Protein 4GF3 (pdb70)

Radius of gyration: 14.74 Å; Cα contacts (8 Å, |Δi|>4): 248; chains: 2; bounding box: 40×35×32 Å

Organism: Yersinia pestis (NCBI:txid632)

Solvent-accessible surface area: 8715 Å² total; per-residue (Å²): 98,85,29,72,42,0,9,123,42,1,2,108,34,4,44,16,186,104,8,121,56,75,165,125,10,35,6,8,0,27,0,61,137,101,54,5,0,5,0,0,41,60,74,151,123,46,0,13,2,4,0,79,5,34,105,40,98,23,124,75,15,54,113,71,15,123,181,15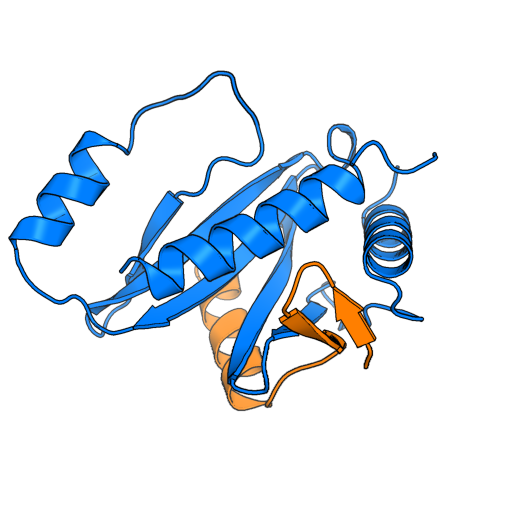9,81,112,177,42,136,132,74,15,42,37,44,24,40,72,32,194,80,68,38,5,18,0,81,0,80,5,48,16,92,117,4,13,2,14,46,1,3,58,3,1,24,47,0,5,88,52,7,104,105,39,149,121,64,75,111,133,52,105,27,121,72,24,41,0,26,43,28,21,126,115,76,16,96,75,36,3,111,66,36,28,80,147,141

Sequence (151 aa):
RTYSSLLEEFATELGLEEIETNELGHGAVTIDKIWVVHLAPINEKELVAFMRAGILTGQSQLYDILRKNLFSPLSGVIRCALDKDDHWLLWSQLNINDTSGTQLASVLTSLVDKAVTLRPSSSETTFQGLTIASGARESEKVFAQTVLSHV

Secondary structure (DSSP, 8-state):
--HHHHHHHHHHHHT-S---B-TT--EEEEETTTEEEEEEE-SSSEEEEEEEEEEP--HHHHHHHHHT----SSSS--EEEE-TTSEEEEEEEEETTT--HHHHHHHHHHHHHHHHH------/-EEETTEEEEE---HHHHHHHHHHHHH-

B-factor: mean 30.86, std 10.22, range [14.74, 72.12]

Structure (mmCIF, N/CA/C/O backbone):
data_4GF3
#
_entry.id   4GF3
#
_cell.length_a   70.525
_cell.length_b   70.525
_cell.length_c   71.517
_cell.angle_alpha   90.00
_cell.angle_beta   90.00
_cell.angle_gamma   90.00
#
_symmetry.space_group_name_H-M   'P 41 21 2'
#
loop_
_entity.id
_entity.type
_entity.pdbx_description
1 polymer 'Putative yopH targeting protein'
2 polymer 'Tyrosine-protein phosphatase yopH'
3 water water
#
loop_
_atom_site.group_PDB
_atom_site.id
_atom_site.type_symbol
_atom_site.label_atom_id
_atom_site.label_alt_id
_atom_site.label_comp_id
_atom_site.label_asym_id
_atom_site.label_entity_id
_atom_site.label_seq_id
_atom_site.pdbx_PDB_ins_code
_atom_site.Cartn_x
_atom_site.Cartn_y
_atom_site.Cartn_z
_atom_site.occupancy
_atom_site.B_iso_or_equiv
_atom_site.auth_seq_id
_atom_site.auth_comp_id
_atom_site.auth_asym_id
_atom_site.auth_atom_id
_atom_site.pdbx_PDB_model_num
ATOM 1 N N . ARG A 1 2 ? 34.448 27.449 9.432 1.00 50.52 2 ARG A N 1
ATOM 2 C CA . ARG A 1 2 ? 34.245 26.266 10.303 1.00 44.89 2 ARG A CA 1
ATOM 3 C C . ARG A 1 2 ? 34.847 25.070 9.594 1.00 42.42 2 ARG A C 1
ATOM 4 O O . ARG A 1 2 ? 34.768 24.999 8.390 1.00 44.91 2 ARG A O 1
ATOM 12 N N . THR A 1 3 ? 35.389 24.104 10.325 1.00 38.30 3 THR A N 1
ATOM 13 C CA . THR A 1 3 ? 35.682 22.795 9.720 1.00 35.35 3 THR A CA 1
ATOM 14 C C . THR A 1 3 ? 34.744 21.713 10.248 1.00 30.08 3 THR A C 1
ATOM 15 O O . THR A 1 3 ? 34.078 21.889 11.258 1.00 28.15 3 THR A O 1
ATOM 19 N N . TYR A 1 4 ? 34.671 20.583 9.552 1.00 27.71 4 TYR A N 1
ATOM 20 C CA . TYR A 1 4 ? 33.925 19.435 10.042 1.00 24.49 4 TYR A CA 1
ATOM 21 C C . TYR A 1 4 ? 34.275 19.096 11.499 1.00 24.43 4 TYR A C 1
ATOM 22 O O . TYR A 1 4 ? 33.372 18.908 12.325 1.00 23.80 4 TYR A O 1
ATOM 31 N N . SER A 1 5 ? 35.561 18.983 11.801 1.00 26.32 5 SER A N 1
ATOM 32 C CA . SER A 1 5 ? 35.992 18.634 13.131 1.00 27.80 5 SER A CA 1
ATOM 33 C C . SER A 1 5 ? 35.654 19.720 14.166 1.00 28.32 5 SER A C 1
ATOM 34 O O . SER A 1 5 ? 35.267 19.395 15.272 1.00 27.93 5 SER A O 1
ATOM 37 N N . SER A 1 6 ? 35.692 21.001 13.789 1.00 28.53 6 SER A N 1
ATOM 38 C CA . SER A 1 6 ? 35.364 22.035 14.762 1.00 28.54 6 SER A CA 1
ATOM 39 C C . SER A 1 6 ? 33.859 22.028 14.971 1.00 26.73 6 SER A C 1
ATOM 40 O O . SER A 1 6 ? 33.395 22.283 16.067 1.00 26.07 6 SER A O 1
ATOM 43 N N . LEU A 1 7 ? 33.109 21.680 13.930 1.00 24.45 7 LEU A N 1
ATOM 44 C CA . LEU A 1 7 ? 31.661 21.589 14.047 1.00 23.97 7 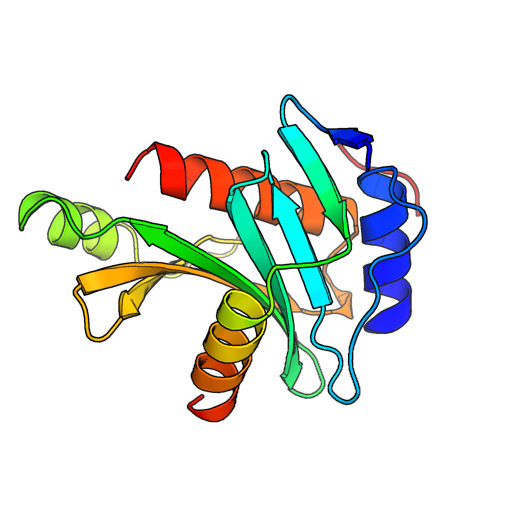LEU A CA 1
ATOM 45 C C . LEU A 1 7 ? 31.315 20.471 15.033 1.00 22.75 7 LEU A C 1
ATOM 46 O O . LEU A 1 7 ? 30.449 20.646 15.884 1.00 23.18 7 LEU A O 1
ATOM 51 N N . LEU A 1 8 ? 31.952 19.306 14.903 1.00 23.49 8 LEU A N 1
ATOM 52 C CA . LEU A 1 8 ? 31.718 18.273 15.863 1.00 24.02 8 LEU A CA 1
ATOM 53 C C . LEU A 1 8 ? 32.070 18.642 17.271 1.00 26.06 8 LEU A C 1
ATOM 54 O O . LEU A 1 8 ? 31.374 18.177 18.198 1.00 26.50 8 LEU A O 1
ATOM 59 N N . GLU A 1 9 ? 33.169 19.388 17.482 1.00 29.05 9 GLU A N 1
ATOM 60 C CA . GLU A 1 9 ? 33.507 19.902 18.801 1.00 31.51 9 GLU A CA 1
ATOM 61 C C . GLU A 1 9 ? 32.404 20.752 19.371 1.00 30.38 9 GLU A C 1
ATOM 62 O O . GLU A 1 9 ? 32.106 20.671 20.574 1.00 29.20 9 GLU A O 1
ATOM 68 N N . GLU A 1 10 ? 31.892 21.650 18.527 1.00 28.75 10 GLU A N 1
ATOM 69 C CA . GLU A 1 10 ? 30.771 22.529 18.909 1.00 29.33 10 GLU A CA 1
ATOM 70 C C . GLU A 1 10 ? 29.566 21.726 19.349 1.00 26.65 10 GLU A C 1
ATOM 71 O O . GLU A 1 10 ? 28.922 22.057 20.324 1.00 27.48 10 GLU A O 1
ATOM 77 N N . PHE A 1 11 ? 29.250 20.691 18.591 1.00 24.31 11 PHE A N 1
ATOM 78 C CA . PHE A 1 11 ? 28.098 19.858 18.805 1.00 23.32 11 PHE A CA 1
ATOM 79 C C . PHE A 1 11 ? 28.233 19.077 20.094 1.00 24.18 11 PHE A C 1
ATOM 80 O O . PHE A 1 11 ? 27.241 18.934 20.808 1.00 25.91 11 PHE A O 1
ATOM 88 N N . ALA A 1 12 ? 29.422 18.543 20.367 1.00 24.92 12 ALA A N 1
ATOM 89 C CA . ALA A 1 12 ? 29.725 17.858 21.630 1.00 25.70 12 ALA A CA 1
ATOM 90 C C . ALA A 1 12 ? 29.498 18.808 22.811 1.00 27.37 12 ALA A C 1
ATOM 91 O O . ALA A 1 12 ? 28.763 18.505 23.767 1.00 28.21 12 ALA A O 1
ATOM 93 N N . THR A 1 13 ? 30.091 19.989 22.746 1.00 27.77 13 THR A N 1
ATOM 94 C CA . THR A 1 13 ? 29.873 20.994 23.758 1.00 30.45 13 THR A CA 1
ATOM 95 C C . THR A 1 13 ? 28.394 21.349 23.973 1.00 29.66 13 THR A C 1
ATOM 96 O O . THR A 1 13 ? 27.970 21.411 25.121 1.00 29.79 13 THR A O 1
ATOM 100 N N . GLU A 1 14 ? 27.655 21.567 22.897 1.00 29.11 14 GLU A N 1
ATOM 101 C CA . GLU A 1 14 ? 26.193 21.794 22.962 1.00 28.72 14 GLU A CA 1
ATOM 102 C C . GLU A 1 14 ? 25.455 20.674 23.702 1.00 27.99 14 GLU A C 1
ATOM 103 O O . GLU A 1 14 ? 24.596 20.932 24.562 1.00 27.82 14 GLU A O 1
ATOM 109 N N . LEU A 1 15 ? 25.803 19.434 23.402 1.00 25.79 15 LEU A N 1
ATOM 110 C CA . LEU A 1 15 ? 25.202 18.292 24.065 1.00 26.17 15 LEU A CA 1
ATOM 111 C C . LEU A 1 15 ? 25.717 18.027 25.464 1.00 28.11 15 LEU A C 1
ATOM 112 O O . LEU A 1 15 ? 25.093 17.279 26.212 1.00 29.44 15 LEU A O 1
ATOM 117 N N . GLY A 1 16 ? 26.856 18.611 25.841 1.00 27.61 16 GLY A N 1
ATOM 118 C CA . GLY A 1 16 ? 27.497 18.292 27.100 1.00 30.09 16 GLY A CA 1
ATOM 119 C C . GLY A 1 16 ? 28.331 17.003 27.105 1.00 30.01 16 GLY A C 1
ATOM 120 O O . GLY A 1 16 ? 28.583 16.446 28.172 1.00 29.99 16 GLY A O 1
ATOM 121 N N . LEU A 1 17 ? 28.794 16.554 25.935 1.00 28.20 17 LEU A N 1
ATOM 122 C CA . LEU A 1 17 ? 29.810 15.480 25.844 1.00 29.33 17 LEU A CA 1
ATOM 123 C C . LEU A 1 17 ? 31.210 16.033 25.710 1.00 31.30 17 LEU A C 1
ATOM 124 O O . LEU A 1 17 ? 31.389 17.123 25.168 1.00 29.40 17 LEU A O 1
ATOM 129 N N . GLU A 1 18 ? 32.206 15.271 26.188 1.00 34.18 18 GLU A N 1
ATOM 130 C CA . GLU A 1 18 ? 33.604 15.687 26.047 1.00 37.94 18 GLU A CA 1
ATOM 131 C C . GLU A 1 18 ? 34.051 15.689 24.598 1.00 36.45 18 GLU A C 1
ATOM 132 O O . GLU A 1 18 ? 34.809 16.533 24.207 1.00 33.21 18 GLU A O 1
ATOM 138 N N . GLU A 1 19 ? 33.577 14.735 23.793 1.00 34.41 19 GLU A N 1
ATOM 139 C CA . GLU A 1 19 ? 34.111 14.604 22.441 1.00 34.64 19 GLU A CA 1
ATOM 140 C C . GLU A 1 19 ? 33.195 13.718 21.634 1.00 31.37 19 GLU A C 1
ATOM 141 O O . GLU A 1 19 ? 32.617 12.810 22.201 1.00 31.26 19 GLU A O 1
ATOM 147 N N . ILE A 1 20 ? 33.032 13.970 20.345 1.00 29.68 20 ILE A N 1
ATOM 148 C CA . ILE A 1 20 ? 32.344 12.970 19.489 1.00 28.35 20 ILE A CA 1
ATOM 149 C C . ILE A 1 20 ? 33.436 12.412 18.647 1.00 28.41 20 ILE A C 1
ATOM 150 O O . ILE A 1 20 ? 33.888 13.061 17.704 1.00 26.13 20 ILE A O 1
ATOM 155 N N . GLU A 1 21 ? 33.935 11.256 19.031 1.00 28.85 21 GLU A N 1
ATOM 156 C CA . GLU A 1 21 ? 35.039 10.665 18.291 1.00 32.27 21 GLU A CA 1
ATOM 157 C C . GLU A 1 21 ? 34.624 10.318 16.87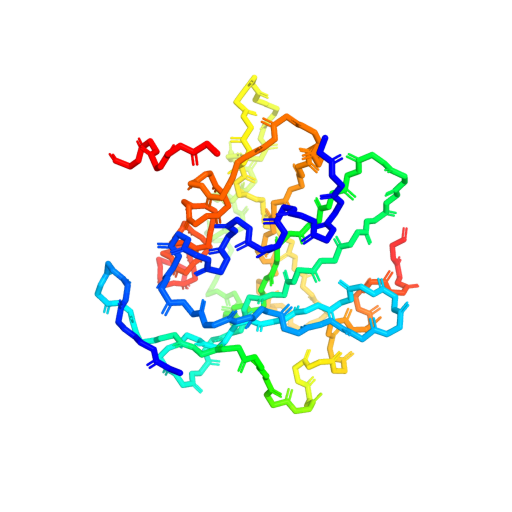1 1.00 28.12 21 GLU A C 1
ATOM 158 O O . GLU A 1 21 ? 33.498 9.914 16.643 1.00 26.68 21 GLU A O 1
ATOM 164 N N . THR A 1 22 ? 35.537 10.440 15.921 1.00 28.04 22 THR A N 1
ATOM 165 C CA . THR A 1 22 ? 35.237 9.980 14.525 1.00 27.44 22 THR A CA 1
ATOM 166 C C . THR A 1 22 ? 36.326 9.015 13.990 1.00 28.10 22 THR A C 1
ATOM 167 O O . THR A 1 22 ? 37.469 9.091 14.394 1.00 29.74 22 THR A O 1
ATOM 171 N N . ASN A 1 23 ? 35.933 8.077 13.139 1.00 26.62 23 ASN A N 1
ATOM 172 C CA . ASN A 1 23 ? 36.901 7.185 12.532 1.00 29.07 23 ASN A CA 1
ATOM 173 C C . ASN A 1 23 ? 37.681 7.925 11.417 1.00 31.80 23 ASN A C 1
ATOM 174 O O . ASN A 1 23 ? 37.616 9.159 11.333 1.00 28.54 23 ASN A O 1
ATOM 179 N N . GLU A 1 24 ? 38.390 7.159 10.583 1.00 33.80 24 GLU A N 1
ATOM 180 C CA . GLU A 1 24 ? 39.257 7.664 9.510 1.00 37.39 24 GLU A CA 1
ATOM 181 C C . GLU A 1 24 ? 38.565 8.582 8.498 1.00 34.09 24 GLU A C 1
ATOM 182 O O . GLU A 1 24 ? 39.206 9.454 7.908 1.00 34.41 24 GLU A O 1
ATOM 188 N N . LEU A 1 25 ? 37.289 8.323 8.248 1.00 29.83 25 LEU A N 1
ATOM 189 C CA . LEU A 1 25 ? 36.551 9.013 7.239 1.00 29.20 25 LEU A CA 1
ATOM 190 C C . LEU A 1 25 ? 35.627 9.996 7.873 1.00 25.32 25 LEU A C 1
ATOM 191 O O . LEU A 1 25 ? 34.724 10.530 7.235 1.00 25.97 25 LEU A O 1
ATOM 196 N N . GLY A 1 26 ? 35.776 10.185 9.160 1.00 24.54 26 GLY A N 1
ATOM 197 C CA . GLY A 1 26 ? 34.997 11.206 9.859 1.00 23.25 26 GLY A CA 1
ATOM 198 C C . GLY A 1 26 ? 33.637 10.760 10.332 1.00 22.19 26 GLY A C 1
ATOM 199 O O . GLY A 1 26 ? 32.832 11.583 10.712 1.00 19.97 26 GLY A O 1
ATOM 200 N N . HIS A 1 27 ? 33.418 9.439 10.334 1.00 22.49 27 HIS A N 1
ATOM 201 C CA . HIS A 1 27 ? 32.154 8.867 10.772 1.00 22.45 27 HIS A CA 1
ATOM 202 C C . HIS A 1 27 ? 32.174 8.833 12.289 1.00 20.80 27 HIS A C 1
ATOM 203 O O . HIS A 1 27 ? 33.120 8.315 12.904 1.00 24.30 27 HIS A O 1
ATOM 210 N N . GLY A 1 28 ? 31.152 9.419 12.851 1.00 19.59 28 GLY A N 1
ATOM 211 C CA . GLY A 1 28 ? 30.978 9.517 14.314 1.00 20.44 28 GLY A CA 1
ATOM 212 C C . GLY A 1 28 ? 29.562 9.071 14.679 1.00 19.45 28 GLY A C 1
ATOM 213 O O . GLY A 1 28 ? 28.695 8.915 13.803 1.00 17.68 28 GLY A O 1
ATOM 214 N N . ALA A 1 29 ? 29.305 8.883 15.989 1.00 19.98 29 ALA A N 1
ATOM 215 C CA . ALA A 1 29 ? 27.984 8.428 16.429 1.00 18.56 29 ALA A CA 1
ATOM 216 C C . ALA A 1 29 ? 27.685 8.840 17.885 1.00 19.36 29 ALA A C 1
ATOM 217 O O . ALA A 1 29 ? 28.584 8.899 18.721 1.00 21.33 29 ALA A O 1
ATOM 219 N N . VAL A 1 30 ? 26.392 9.026 18.148 1.00 18.77 30 VAL A N 1
ATOM 220 C CA . VAL A 1 30 ? 25.887 9.231 19.435 1.00 20.74 30 VAL A CA 1
ATOM 221 C C . VAL A 1 30 ? 24.836 8.138 19.654 1.00 20.34 30 VAL A C 1
ATOM 222 O O . VAL A 1 30 ? 23.933 7.974 18.807 1.00 20.80 30 VAL A O 1
ATOM 226 N N . THR A 1 31 ? 24.897 7.477 20.827 1.00 22.09 31 THR A N 1
ATOM 227 C CA . THR A 1 31 ? 23.893 6.547 21.277 1.00 22.71 31 THR A CA 1
ATOM 228 C C . THR A 1 31 ? 22.904 7.250 22.205 1.00 23.49 31 THR A C 1
ATOM 229 O O . THR A 1 31 ? 23.307 7.928 23.179 1.00 24.44 31 THR A O 1
ATOM 233 N N . ILE A 1 32 ? 21.629 7.047 21.893 1.00 24.15 32 ILE A N 1
ATOM 234 C CA . ILE A 1 32 ? 20.528 7.698 22.554 1.00 25.99 32 ILE A CA 1
ATOM 235 C C . ILE A 1 32 ? 19.619 6.695 23.273 1.00 26.66 32 ILE A C 1
ATOM 236 O O . ILE A 1 32 ? 19.028 5.792 22.656 1.00 25.28 32 ILE A O 1
ATOM 241 N N . ASP A 1 33 ? 19.496 6.903 24.568 1.00 28.30 33 ASP A N 1
ATOM 242 C CA . ASP A 1 33 ? 18.715 6.035 25.462 1.00 32.14 33 ASP A CA 1
ATOM 243 C C . ASP A 1 33 ? 19.119 4.552 25.283 1.00 33.45 33 ASP A C 1
ATOM 244 O O . ASP A 1 33 ? 18.261 3.618 25.283 1.00 33.61 33 ASP A O 1
ATOM 249 N N . LYS A 1 34 ? 20.444 4.378 25.164 1.00 32.70 34 LYS A N 1
ATOM 250 C CA . LYS A 1 34 ? 21.097 3.078 25.030 1.00 33.19 34 LYS A CA 1
ATOM 251 C C . LYS A 1 34 ? 20.775 2.357 23.751 1.00 33.70 34 LYS A C 1
ATOM 252 O O . LYS A 1 34 ? 21.476 1.400 23.455 1.00 34.13 34 LYS A O 1
ATOM 258 N N . ILE A 1 35 ? 19.746 2.747 23.001 1.00 34.21 35 ILE A N 1
ATOM 259 C CA . ILE A 1 35 ? 19.324 1.929 21.856 1.00 35.72 35 ILE A CA 1
ATOM 260 C C . ILE A 1 35 ? 19.374 2.603 20.487 1.00 34.16 35 ILE A C 1
ATOM 261 O O . ILE A 1 35 ? 19.637 1.944 19.491 1.00 33.99 35 ILE A O 1
ATOM 266 N N . TRP A 1 36 ? 19.054 3.890 20.384 1.00 30.92 36 TRP A N 1
ATOM 267 C CA . TRP A 1 36 ? 19.090 4.534 19.124 1.00 29.57 36 TRP A CA 1
ATOM 268 C C . TRP A 1 36 ? 20.496 5.091 18.860 1.00 24.48 36 TRP A C 1
ATOM 269 O O . TRP A 1 36 ? 21.179 5.588 19.754 1.00 24.43 36 TRP A O 1
ATOM 280 N N . VAL A 1 37 ? 20.846 5.152 17.593 1.00 22.87 37 VAL A N 1
ATOM 281 C CA . VAL A 1 37 ? 22.148 5.692 17.205 1.00 20.65 37 VAL A CA 1
ATOM 282 C C . VAL A 1 37 ? 21.989 6.675 16.070 1.00 19.03 37 VAL A C 1
ATOM 283 O O . VAL A 1 37 ? 21.464 6.349 15.005 1.00 18.10 37 VAL A O 1
ATOM 287 N N . VAL A 1 38 ? 22.461 7.912 16.286 1.00 18.48 38 VAL A N 1
ATOM 288 C CA . VAL A 1 38 ? 22.497 8.893 15.280 1.00 17.69 38 VAL A CA 1
ATOM 289 C C . VAL A 1 38 ? 23.936 8.934 14.823 1.00 17.95 38 VAL A C 1
ATOM 290 O O . VAL A 1 38 ? 24.865 9.155 15.583 1.00 19.34 38 VAL A O 1
ATOM 294 N N . HIS A 1 39 ? 24.094 8.745 13.533 1.00 18.33 39 HIS A N 1
ATOM 295 C CA . HIS A 1 39 ? 25.402 8.754 12.860 1.00 17.48 39 HIS A CA 1
ATOM 296 C C . HIS A 1 39 ? 25.651 10.089 12.190 1.00 16.57 39 HIS A C 1
ATOM 297 O O . HIS A 1 39 ? 24.737 10.739 11.653 1.00 16.94 39 HIS A O 1
ATOM 304 N N . LEU A 1 40 ? 26.902 10.513 12.235 1.00 17.71 40 LEU A N 1
ATOM 305 C CA . LEU A 1 40 ? 27.377 11.758 11.634 1.00 18.32 40 LEU A CA 1
ATOM 306 C C . LEU A 1 40 ? 28.534 11.455 10.677 1.00 16.90 40 LEU A C 1
ATOM 307 O O . LEU A 1 40 ? 29.425 10.757 11.034 1.00 18.52 40 LEU A O 1
ATOM 312 N N . ALA A 1 41 ? 28.517 12.031 9.484 1.00 16.92 41 ALA A N 1
ATOM 313 C CA . ALA A 1 41 ? 29.615 11.865 8.532 1.00 16.87 41 ALA A CA 1
ATOM 314 C C . ALA A 1 41 ? 29.675 13.003 7.516 1.00 17.35 41 ALA A C 1
ATOM 315 O O . ALA A 1 41 ? 28.641 13.512 7.118 1.00 17.27 41 ALA A O 1
ATOM 317 N N . PRO A 1 42 ? 30.873 13.352 7.075 1.00 19.61 42 PRO A N 1
ATOM 318 C CA . PRO A 1 42 ? 31.003 14.235 5.904 1.00 20.76 42 PRO A CA 1
ATOM 319 C C . PRO A 1 42 ? 30.583 13.414 4.650 1.00 22.34 42 PRO A C 1
ATOM 320 O O . PRO A 1 42 ? 30.796 12.187 4.602 1.00 21.87 42 PRO A O 1
ATOM 324 N N . ILE A 1 43 ? 29.893 14.043 3.720 1.00 20.60 43 ILE A N 1
ATOM 325 C CA . ILE A 1 43 ? 29.498 13.349 2.506 1.00 22.43 43 ILE A CA 1
ATOM 326 C C . ILE A 1 43 ? 30.098 13.861 1.234 1.00 23.16 43 ILE A C 1
ATOM 327 O O . ILE A 1 43 ? 30.147 13.128 0.236 1.00 21.54 43 ILE A O 1
ATOM 332 N N . ASN A 1 44 ? 30.561 15.108 1.281 1.00 22.69 44 ASN A N 1
ATOM 333 C CA . ASN A 1 44 ? 31.285 15.738 0.236 1.00 24.41 44 ASN A CA 1
ATOM 334 C C . ASN A 1 44 ? 32.067 16.842 0.909 1.00 25.73 44 ASN A C 1
ATOM 335 O O . ASN A 1 44 ? 32.055 16.970 2.151 1.00 25.37 44 ASN A O 1
ATOM 340 N N . GLU A 1 45 ? 32.809 17.594 0.125 1.00 26.89 45 GLU A N 1
ATOM 341 C CA . GLU A 1 45 ? 33.630 18.675 0.632 1.00 29.91 45 GLU A CA 1
ATOM 342 C C . GLU A 1 45 ? 32.861 19.676 1.551 1.00 27.74 45 GLU A C 1
ATOM 343 O O . GLU A 1 45 ? 33.460 20.187 2.491 1.00 27.31 45 GLU A O 1
ATOM 349 N N . LYS A 1 46 ? 31.609 19.986 1.229 1.00 24.64 46 LYS A N 1
ATOM 350 C CA . LYS A 1 46 ? 30.841 21.083 1.872 1.00 26.01 46 LYS A CA 1
ATOM 351 C C . LYS A 1 46 ? 29.726 20.663 2.848 1.00 24.06 46 LYS A C 1
ATOM 352 O O . LYS A 1 46 ? 29.194 21.499 3.598 1.00 22.74 46 LYS A O 1
ATOM 358 N N . GLU A 1 47 ? 29.401 19.369 2.879 1.00 20.30 47 GLU A N 1
ATOM 359 C CA . GLU A 1 47 ? 28.169 18.905 3.508 1.00 19.09 47 GLU A CA 1
ATOM 360 C C . GLU A 1 47 ? 28.395 17.726 4.407 1.00 18.40 47 GLU A C 1
ATOM 361 O O . GLU A 1 47 ? 29.279 16.879 4.166 1.00 18.31 47 GLU A O 1
ATOM 367 N N . LEU A 1 48 ? 27.585 17.643 5.438 1.00 17.65 48 LEU A N 1
ATOM 368 C CA . LEU A 1 48 ? 27.540 16.449 6.245 1.00 17.57 48 LEU A CA 1
ATOM 369 C C . LEU A 1 48 ? 26.138 15.910 6.333 1.00 16.46 48 LEU A C 1
ATOM 370 O O . LEU A 1 48 ? 25.160 16.561 5.961 1.00 16.45 48 LEU A O 1
ATOM 375 N N . VAL A 1 49 ? 26.054 14.693 6.827 1.00 16.16 49 VAL A N 1
ATOM 376 C CA . VAL A 1 49 ? 24.753 14.107 7.163 1.00 16.02 49 VAL A CA 1
ATOM 377 C C . VAL A 1 49 ? 24.711 13.618 8.568 1.00 16.72 49 VAL A C 1
ATOM 378 O O . VAL A 1 49 ? 25.739 13.230 9.157 1.00 17.52 49 VAL A O 1
ATOM 382 N N . ALA A 1 50 ? 23.493 13.640 9.108 1.00 16.96 50 ALA A N 1
ATOM 383 C CA . ALA A 1 50 ? 23.144 13.034 10.358 1.00 17.09 50 ALA A CA 1
ATOM 384 C C . ALA A 1 50 ? 21.988 12.094 10.066 1.00 17.20 50 ALA A C 1
ATOM 385 O O . ALA A 1 50 ? 21.030 12.425 9.321 1.00 16.26 50 ALA A O 1
ATOM 387 N N . PHE A 1 51 ? 22.109 10.877 10.532 1.00 17.13 51 PHE A N 1
ATOM 388 C CA . PHE A 1 51 ? 21.107 9.847 10.150 1.00 17.13 51 PHE A CA 1
ATOM 389 C C . PHE A 1 51 ? 20.996 8.723 11.151 1.00 17.11 51 PHE A C 1
ATOM 390 O O . PHE A 1 51 ? 21.956 8.447 11.912 1.00 16.87 51 PHE A O 1
ATOM 398 N N . MET A 1 52 ? 19.842 8.056 11.132 1.00 17.17 52 MET A N 1
ATOM 399 C CA . MET A 1 52 ? 19.565 6.936 12.032 1.00 18.60 52 MET A CA 1
ATOM 400 C C . MET A 1 52 ? 18.640 5.912 11.358 1.00 19.53 52 MET A C 1
ATOM 401 O O . MET A 1 52 ? 17.759 6.266 10.518 1.00 21.02 52 MET A O 1
ATOM 406 N N . ARG A 1 53 ? 18.832 4.654 11.723 1.00 20.77 53 ARG A N 1
ATOM 407 C CA . ARG A 1 53 ? 17.874 3.611 11.387 1.00 22.54 53 ARG A CA 1
ATOM 408 C C . ARG A 1 53 ? 16.825 3.589 12.489 1.00 22.20 53 ARG A C 1
ATOM 409 O O . ARG A 1 53 ? 17.129 3.495 13.690 1.00 22.61 53 ARG A O 1
ATOM 417 N N . ALA A 1 54 ? 15.576 3.669 12.074 1.00 22.36 54 ALA A N 1
ATOM 418 C CA . ALA A 1 54 ? 14.471 3.527 12.980 1.00 23.91 54 ALA A CA 1
ATOM 419 C C . ALA A 1 54 ? 13.749 2.161 12.756 1.00 26.03 54 ALA A C 1
ATOM 420 O O . ALA A 1 54 ? 14.348 1.196 12.199 1.00 27.27 54 ALA A O 1
ATOM 422 N N . GLY A 1 55 ? 12.464 2.092 13.108 1.00 25.55 55 GLY A N 1
ATOM 423 C CA . GLY A 1 55 ? 11.711 0.817 13.103 1.00 27.47 55 GLY A CA 1
ATOM 424 C C . GLY A 1 55 ? 11.140 0.452 11.752 1.00 26.88 55 GLY A C 1
ATOM 425 O O . GLY A 1 55 ? 11.232 1.224 10.774 1.00 26.47 55 GLY A O 1
ATOM 426 N N . ILE A 1 56 ? 10.606 -0.748 11.672 1.00 29.34 56 ILE A N 1
ATOM 427 C CA . ILE A 1 56 ? 9.999 -1.251 10.445 1.00 29.91 56 ILE A CA 1
ATOM 428 C C . ILE A 1 56 ? 8.754 -0.426 10.069 1.00 31.24 56 ILE A C 1
ATOM 429 O O . ILE A 1 56 ? 8.039 0.065 10.944 1.00 31.28 56 ILE A O 1
ATOM 434 N N . LEU A 1 5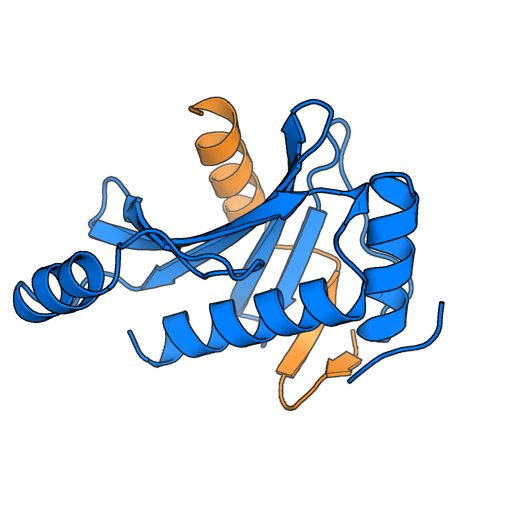7 ? 8.476 -0.263 8.769 1.00 31.40 57 LEU A N 1
ATOM 435 C CA . LEU A 1 57 ? 7.270 0.458 8.406 1.00 34.02 57 LEU A CA 1
ATOM 436 C C . LEU A 1 57 ? 6.033 -0.205 8.933 1.00 36.42 57 LEU A C 1
ATOM 437 O O . LEU A 1 57 ? 5.905 -1.419 8.890 1.00 37.94 57 LEU A O 1
ATOM 442 N N . THR A 1 58 ? 5.081 0.591 9.388 1.00 38.61 58 THR A N 1
ATOM 443 C CA . THR A 1 58 ? 3.862 0.059 10.015 1.00 42.80 58 THR A CA 1
ATOM 444 C C . THR A 1 58 ? 2.787 -0.279 8.981 1.00 44.60 58 THR A C 1
ATOM 445 O O . THR A 1 58 ? 1.994 -1.169 9.183 1.00 47.77 58 THR A O 1
ATOM 449 N N . GLY A 1 59 ? 2.745 0.459 7.874 1.00 44.60 59 GLY A N 1
ATOM 450 C CA . GLY A 1 59 ? 1.715 0.210 6.879 1.00 46.50 59 GLY A CA 1
ATOM 451 C C . GLY A 1 59 ? 1.766 1.201 5.742 1.00 44.36 59 GLY A C 1
ATOM 452 O O . GLY A 1 59 ? 2.534 2.146 5.793 1.00 40.35 59 GLY A O 1
ATOM 453 N N . GLN A 1 60 ? 0.914 0.966 4.735 1.00 45.92 60 GLN A N 1
ATOM 454 C CA . GLN A 1 60 ? 0.831 1.810 3.516 1.00 45.24 60 GLN A CA 1
ATOM 455 C C . GLN A 1 60 ? 0.534 3.288 3.832 1.00 42.84 60 GLN A C 1
ATOM 456 O O . GLN A 1 60 ? 1.069 4.203 3.175 1.00 39.11 60 GLN A O 1
ATOM 462 N N . SER A 1 61 ? -0.327 3.501 4.835 1.00 42.76 61 SER A N 1
ATOM 463 C CA . SER A 1 61 ? -0.606 4.820 5.408 1.00 43.14 61 SER A CA 1
ATOM 464 C C . SER A 1 61 ? 0.661 5.632 5.701 1.00 40.13 61 SER A C 1
ATOM 465 O O . SER A 1 61 ? 0.675 6.843 5.412 1.00 40.02 61 SER A O 1
ATOM 468 N N . GLN A 1 62 ? 1.715 5.025 6.273 1.00 37.55 62 GLN A N 1
ATOM 469 C CA . GLN A 1 62 ? 2.890 5.82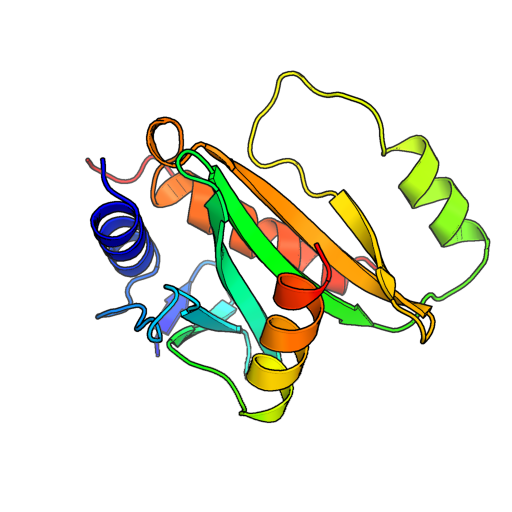8 6.550 1.00 35.05 62 GLN A CA 1
ATOM 470 C C . GLN A 1 62 ? 3.580 6.273 5.280 1.00 31.49 62 GLN A C 1
ATOM 471 O O . GLN A 1 62 ? 4.224 7.312 5.319 1.00 28.43 62 GLN A O 1
ATOM 477 N N . LEU A 1 63 ? 3.557 5.460 4.226 1.00 30.81 63 LEU A N 1
ATOM 478 C CA . LEU A 1 63 ? 4.339 5.782 3.048 1.00 29.97 63 LEU A CA 1
ATOM 479 C C . LEU A 1 63 ? 3.756 7.048 2.429 1.00 28.23 63 LEU A C 1
ATOM 480 O O . LEU A 1 63 ? 4.501 7.897 1.964 1.00 25.75 63 LEU A O 1
ATOM 485 N N . TYR A 1 64 ? 2.426 7.143 2.383 1.00 29.68 64 TYR A N 1
ATOM 486 C CA . TYR A 1 64 ? 1.763 8.370 1.895 1.00 30.26 64 TYR A CA 1
ATOM 487 C C . TYR A 1 64 ? 2.092 9.550 2.784 1.00 30.79 64 TYR A C 1
ATOM 488 O O . TYR A 1 64 ? 2.562 10.586 2.314 1.00 29.76 64 TYR A O 1
ATOM 497 N N . ASP A 1 65 ? 1.914 9.388 4.088 1.00 33.35 65 ASP A N 1
ATOM 498 C CA . ASP A 1 65 ? 2.220 10.466 5.019 1.00 33.77 65 ASP A CA 1
ATOM 499 C C . ASP A 1 65 ? 3.613 10.996 4.768 1.00 30.00 65 ASP A C 1
ATOM 500 O O . ASP A 1 65 ? 3.795 12.176 4.721 1.00 29.69 65 ASP A O 1
ATOM 505 N N . ILE A 1 66 ? 4.611 10.130 4.674 1.00 28.03 66 ILE A N 1
ATOM 506 C CA . ILE A 1 66 ? 5.987 10.578 4.482 1.00 26.21 66 ILE A CA 1
ATOM 507 C C . ILE A 1 66 ? 6.178 11.263 3.099 1.00 24.96 66 ILE A C 1
ATOM 508 O O . ILE A 1 66 ? 6.801 12.326 2.985 1.00 23.10 66 ILE A O 1
ATOM 513 N N . LEU A 1 67 ? 5.633 10.644 2.056 1.00 23.73 67 LEU A N 1
ATOM 514 C CA . LEU A 1 67 ? 5.761 11.217 0.706 1.00 23.24 67 LEU A CA 1
ATOM 515 C C . LEU A 1 67 ? 5.035 12.535 0.557 1.00 23.56 67 LEU A C 1
ATOM 516 O O . LEU A 1 67 ? 5.517 13.363 -0.162 1.00 22.61 67 LEU A O 1
ATOM 521 N N . ARG A 1 68 ? 3.876 12.730 1.191 1.00 25.24 68 ARG A N 1
ATOM 522 C CA . ARG A 1 68 ? 3.175 14.019 1.135 1.00 26.71 68 ARG A CA 1
ATOM 523 C C . ARG A 1 68 ? 4.022 15.177 1.763 1.00 25.67 68 ARG A C 1
ATOM 524 O O . ARG A 1 68 ? 3.857 16.316 1.392 1.00 25.52 68 ARG A O 1
ATOM 532 N N . LYS A 1 69 ? 4.965 14.825 2.605 1.00 24.88 69 LYS A N 1
ATOM 533 C CA . LYS A 1 69 ? 5.809 15.764 3.309 1.00 25.91 69 LYS A CA 1
ATOM 534 C C . LYS A 1 69 ? 7.197 15.881 2.650 1.00 22.57 69 LYS A C 1
ATOM 535 O O . LYS A 1 69 ? 8.048 16.613 3.125 1.00 22.14 69 LYS A O 1
ATOM 541 N N . ASN A 1 70 ? 7.459 15.090 1.627 1.00 20.67 70 ASN A N 1
ATOM 542 C CA . ASN A 1 70 ? 8.822 15.023 1.046 1.00 18.79 70 ASN A CA 1
ATOM 543 C C . ASN A 1 70 ? 9.042 16.079 -0.008 1.00 18.33 70 ASN A C 1
ATOM 544 O O . ASN A 1 70 ? 9.401 15.772 -1.147 1.00 17.66 70 ASN A O 1
ATOM 549 N N . LEU A 1 71 ? 8.799 17.322 0.372 1.00 19.57 71 LEU A N 1
ATOM 550 C CA . LEU A 1 71 ? 8.757 18.419 -0.578 1.00 20.37 71 LEU A CA 1
ATOM 551 C C . LEU A 1 71 ? 9.961 19.296 -0.247 1.00 18.78 71 LEU A C 1
ATOM 552 O O . LEU A 1 71 ? 10.421 19.283 0.866 1.00 18.10 71 LEU A O 1
ATOM 557 N N . PHE A 1 72 ? 10.440 20.014 -1.251 1.00 18.00 72 PHE A N 1
ATOM 558 C CA . PHE A 1 72 ? 11.495 20.996 -1.065 1.00 18.51 72 PHE A CA 1
ATOM 559 C C . PHE A 1 72 ? 11.144 21.995 -0.005 1.00 19.46 72 PHE A C 1
ATOM 560 O O . PHE A 1 72 ? 9.940 22.262 0.236 1.00 19.38 72 PHE A O 1
ATOM 568 N N . SER A 1 73 ? 12.215 22.533 0.635 1.00 18.48 73 SER A N 1
ATOM 569 C CA . SER A 1 73 ? 12.035 23.484 1.725 1.00 19.80 73 SER A CA 1
ATOM 570 C C . SER A 1 73 ? 13.134 24.552 1.713 1.00 20.74 73 SER A C 1
ATOM 571 O O . SER A 1 73 ? 14.256 24.229 1.503 1.00 20.86 73 SER A O 1
ATOM 574 N N . PRO A 1 74 ? 12.813 25.766 2.074 1.00 24.35 74 PRO A N 1
ATOM 575 C CA . PRO A 1 74 ? 13.883 26.755 2.262 1.00 25.83 74 PRO A CA 1
ATOM 576 C C . PRO A 1 74 ? 14.594 26.646 3.578 1.00 26.10 74 PRO A C 1
ATOM 577 O O . PRO A 1 74 ? 15.622 27.300 3.761 1.00 26.84 74 PRO A O 1
ATOM 581 N N . LEU A 1 75 ? 14.081 25.807 4.475 1.00 23.45 75 LEU A N 1
ATOM 582 C CA . LEU A 1 75 ? 14.719 25.633 5.778 1.00 24.29 75 LEU A CA 1
ATOM 583 C C . LEU A 1 75 ? 15.932 24.750 5.638 1.00 21.82 75 LEU A C 1
ATOM 584 O O . LEU A 1 75 ? 16.058 23.988 4.651 1.00 22.80 75 LEU A O 1
ATOM 589 N N . SER A 1 76 ? 16.788 24.763 6.648 1.00 20.57 76 SER A N 1
ATOM 590 C CA . SER A 1 76 ? 17.842 23.742 6.760 1.00 20.45 76 SER A CA 1
ATOM 591 C C . SER A 1 76 ? 17.529 22.767 7.900 1.00 19.95 76 SER A C 1
ATOM 592 O O . SER A 1 76 ? 16.570 22.964 8.701 1.00 19.39 76 SER A O 1
ATOM 595 N N . GLY A 1 77 ? 18.320 21.692 7.946 1.00 19.86 77 GLY A N 1
ATOM 596 C CA . GLY A 1 77 ? 18.090 20.633 8.945 1.00 19.56 77 GLY A CA 1
ATOM 597 C C . GLY A 1 77 ? 16.729 19.898 8.879 1.00 19.50 77 GLY A C 1
ATOM 598 O O . GLY A 1 77 ? 16.194 19.478 9.900 1.00 19.02 77 GLY A O 1
ATOM 599 N N . VAL A 1 78 ? 16.182 19.743 7.680 1.00 17.58 78 VAL A N 1
ATOM 600 C CA . VAL A 1 78 ? 14.896 19.119 7.417 1.00 17.90 78 VAL A CA 1
ATOM 601 C C . VAL A 1 78 ? 15.130 17.602 7.488 1.00 16.86 78 VAL A C 1
ATOM 602 O O . VAL A 1 78 ? 16.159 17.077 7.043 1.00 17.87 78 VAL A O 1
ATOM 606 N N . ILE A 1 79 ? 14.233 16.934 8.180 1.00 16.69 79 ILE A N 1
ATOM 607 C CA . ILE A 1 79 ? 14.370 15.493 8.324 1.00 18.05 79 ILE A CA 1
ATOM 608 C C . ILE A 1 79 ? 13.686 14.792 7.149 1.00 16.51 79 ILE A C 1
ATOM 609 O O . ILE A 1 79 ? 12.478 14.998 6.915 1.00 18.33 79 ILE A O 1
ATOM 614 N N . ARG A 1 80 ? 14.428 13.979 6.422 1.00 17.47 80 ARG A N 1
ATOM 615 C CA . ARG A 1 80 ? 13.909 13.221 5.327 1.00 18.06 80 ARG A CA 1
ATOM 616 C C . ARG A 1 80 ? 13.914 11.738 5.698 1.00 18.24 80 ARG A C 1
ATOM 617 O O . ARG A 1 80 ? 14.701 11.298 6.561 1.00 19.05 80 ARG A O 1
ATOM 625 N N . CYS A 1 81 ? 13.161 10.954 4.926 1.00 18.81 81 CYS A N 1
ATOM 626 C CA . CYS A 1 81 ? 12.932 9.527 5.289 1.00 19.05 81 CYS A CA 1
ATOM 627 C C . CYS A 1 81 ? 13.073 8.676 4.074 1.00 18.91 81 CYS A C 1
ATOM 628 O O . CYS A 1 81 ? 12.436 8.940 3.075 1.00 17.68 81 CYS A O 1
ATOM 631 N N . ALA A 1 82 ? 13.944 7.684 4.157 1.00 18.60 82 ALA A N 1
ATOM 632 C CA . ALA A 1 82 ? 14.116 6.642 3.161 1.00 19.57 82 ALA A CA 1
ATOM 633 C C . ALA A 1 82 ? 13.655 5.303 3.756 1.00 20.63 82 ALA A C 1
ATOM 634 O O . ALA A 1 82 ? 13.515 5.154 4.967 1.00 21.17 82 ALA A O 1
ATOM 636 N N . LEU A 1 83 ? 13.516 4.305 2.907 1.00 21.32 83 LEU A N 1
ATOM 637 C CA . LEU A 1 83 ? 13.396 2.941 3.403 1.00 22.57 83 LEU A CA 1
ATOM 638 C C . LEU A 1 83 ? 14.587 2.135 3.002 1.00 24.10 83 LEU A C 1
ATOM 639 O O . LEU A 1 83 ? 15.027 2.137 1.827 1.00 22.67 83 LEU A O 1
ATOM 644 N N . ASP A 1 84 ? 15.048 1.362 3.948 1.00 24.25 84 ASP A N 1
ATOM 645 C CA . ASP A 1 84 ? 16.031 0.365 3.649 1.00 26.30 84 ASP A CA 1
ATOM 646 C C . ASP A 1 84 ? 15.457 -0.921 3.113 1.00 28.18 84 ASP A C 1
ATOM 647 O O . ASP A 1 84 ? 14.237 -1.087 2.903 1.00 28.77 84 ASP A O 1
ATOM 652 N N . LYS A 1 85 ? 16.337 -1.859 2.808 1.00 30.67 85 LYS A N 1
ATOM 653 C CA . LYS A 1 85 ? 15.921 -3.032 2.035 1.00 34.04 85 LYS A CA 1
ATOM 654 C C . LYS A 1 85 ? 14.987 -3.950 2.816 1.00 36.29 85 LYS A C 1
ATOM 655 O O . LYS A 1 85 ? 14.373 -4.892 2.250 1.00 36.24 85 LYS A O 1
ATOM 661 N N . ASP A 1 86 ? 14.918 -3.681 4.122 1.00 35.30 86 ASP A N 1
ATOM 662 C CA . ASP A 1 86 ? 14.084 -4.442 5.002 1.00 37.19 86 ASP A CA 1
ATOM 663 C C . ASP A 1 86 ? 12.861 -3.674 5.528 1.00 34.84 86 ASP A C 1
ATOM 664 O O . ASP A 1 86 ? 12.212 -4.087 6.471 1.00 34.31 86 ASP A O 1
ATOM 669 N N . ASP A 1 87 ? 12.545 -2.590 4.848 1.00 31.53 87 ASP A N 1
ATOM 670 C CA . ASP A 1 87 ? 11.368 -1.796 5.126 1.00 30.56 87 ASP A CA 1
ATOM 671 C C . ASP A 1 87 ? 11.528 -1.045 6.483 1.00 28.70 87 ASP A C 1
ATOM 672 O O . ASP A 1 87 ? 10.523 -0.606 7.048 1.00 30.03 87 ASP A O 1
ATOM 677 N N . HIS A 1 88 ? 12.756 -0.933 6.983 1.00 26.41 88 HIS A N 1
ATOM 678 C CA . HIS A 1 88 ? 13.024 0.017 8.077 1.00 26.19 88 HIS A CA 1
ATOM 679 C C . HIS A 1 88 ? 13.216 1.401 7.553 1.00 23.36 88 HIS A C 1
ATOM 680 O O . HIS A 1 88 ? 13.892 1.656 6.532 1.00 22.44 88 HIS A O 1
ATOM 687 N N . TRP A 1 89 ? 12.670 2.320 8.321 1.00 22.91 89 TRP A N 1
ATOM 688 C CA . TRP A 1 89 ? 12.864 3.719 8.068 1.00 21.39 89 TRP A CA 1
ATOM 689 C C . TRP A 1 89 ? 14.308 4.107 8.334 1.00 20.76 89 TRP A C 1
ATOM 690 O O . TRP A 1 89 ? 14.912 3.700 9.336 1.00 21.08 89 TRP A O 1
ATOM 701 N N . LEU A 1 90 ? 14.831 4.896 7.421 1.00 20.10 90 LEU A N 1
ATOM 702 C CA . LEU A 1 90 ? 16.143 5.504 7.569 1.00 20.05 90 LEU A CA 1
ATOM 703 C C . LEU A 1 90 ? 15.907 7.013 7.510 1.00 17.95 90 LEU A C 1
ATOM 704 O O . LEU A 1 90 ? 15.548 7.558 6.451 1.00 17.11 90 LEU A O 1
ATOM 709 N N . LEU A 1 91 ? 16.149 7.675 8.641 1.00 18.82 91 LEU A N 1
ATOM 710 C CA . LEU A 1 91 ? 15.806 9.082 8.860 1.00 17.63 91 LEU A CA 1
ATOM 711 C C . LEU A 1 91 ? 17.090 9.883 8.754 1.00 17.22 91 LEU A C 1
ATOM 712 O O . LEU A 1 91 ? 18.166 9.466 9.282 1.00 16.55 91 LEU A O 1
ATOM 717 N N . TRP A 1 92 ? 17.057 11.010 8.043 1.00 16.63 92 TRP A N 1
ATOM 718 C CA . TRP A 1 92 ? 18.289 11.645 7.719 1.00 16.38 92 TRP A CA 1
ATOM 719 C C . TRP A 1 92 ? 18.111 13.153 7.459 1.00 16.96 92 TRP A C 1
ATOM 720 O O . TRP A 1 92 ? 17.018 13.682 7.145 1.00 17.74 92 TRP A O 1
ATOM 731 N N . SER A 1 93 ? 19.186 13.861 7.708 1.00 17.30 93 SER A N 1
ATOM 732 C CA . SER A 1 93 ? 19.235 15.295 7.352 1.00 16.10 93 SER A CA 1
ATOM 733 C C . SER A 1 93 ? 20.608 15.587 6.756 1.00 17.53 93 SER A C 1
ATOM 734 O O . SER A 1 93 ? 21.650 15.017 7.178 1.00 17.99 93 SER A O 1
ATOM 737 N N . GLN A 1 94 ? 20.608 16.470 5.761 1.00 17.59 94 GLN A N 1
ATOM 738 C CA . GLN A 1 94 ? 21.805 16.841 5.022 1.00 17.65 94 GLN A CA 1
ATOM 739 C C . GLN A 1 94 ? 22.030 18.343 5.162 1.00 19.05 94 GLN A C 1
ATOM 740 O O . GLN A 1 94 ? 21.132 19.099 4.912 1.00 18.88 94 GLN A O 1
ATOM 746 N N . LEU A 1 95 ? 23.211 18.728 5.595 1.00 17.98 95 LEU A N 1
ATOM 747 C CA . LEU A 1 95 ? 23.528 20.070 6.035 1.00 19.43 95 LEU A CA 1
ATOM 748 C C . LEU A 1 95 ? 24.893 20.551 5.495 1.00 19.32 95 LEU A C 1
ATOM 749 O O . LEU A 1 95 ? 25.856 19.815 5.377 1.00 19.15 95 LEU A O 1
ATOM 754 N N . ASN A 1 96 ? 24.977 21.848 5.317 1.00 18.96 96 ASN A N 1
ATOM 755 C CA . ASN A 1 96 ? 26.158 22.504 4.995 1.00 20.77 96 ASN A CA 1
ATOM 756 C C . ASN A 1 96 ? 26.998 22.712 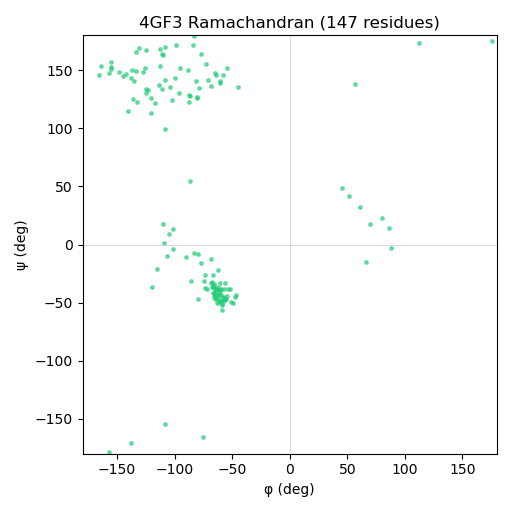6.236 1.00 21.52 96 ASN A C 1
ATOM 757 O O . ASN A 1 96 ? 26.553 23.321 7.218 1.00 21.81 96 ASN A O 1
ATOM 762 N N . ILE A 1 97 ? 28.254 22.272 6.154 1.00 20.89 97 ILE A N 1
ATOM 763 C CA . ILE A 1 97 ? 29.186 22.308 7.304 1.00 22.02 97 ILE A CA 1
ATOM 764 C C . ILE A 1 97 ? 29.376 23.730 7.793 1.00 24.93 97 ILE A C 1
ATOM 765 O O . ILE A 1 97 ? 29.362 24.008 8.999 1.00 24.36 97 ILE A O 1
ATOM 770 N N . ASN A 1 98 ? 29.622 24.639 6.874 1.00 26.59 98 ASN A N 1
ATOM 771 C CA . ASN A 1 98 ? 29.826 26.007 7.287 1.00 30.10 98 ASN A CA 1
ATOM 772 C C . ASN A 1 98 ? 28.531 26.746 7.740 1.00 29.01 98 ASN A C 1
ATOM 773 O O . ASN A 1 98 ? 28.612 27.687 8.516 1.00 34.11 98 ASN A O 1
ATOM 778 N N . ASP A 1 99 ? 27.370 26.360 7.273 1.00 27.06 99 ASP A N 1
ATOM 779 C CA . ASP A 1 99 ? 26.166 27.134 7.566 1.00 29.57 99 ASP A CA 1
ATOM 780 C C . ASP A 1 99 ? 25.499 26.623 8.885 1.00 30.07 99 ASP A C 1
ATOM 781 O O . ASP A 1 99 ? 24.533 27.233 9.350 1.00 28.00 99 ASP A O 1
ATOM 786 N N . THR A 1 100 ? 25.938 25.466 9.426 1.00 28.15 100 THR A N 1
ATOM 787 C CA . THR A 1 100 ? 25.149 24.831 10.495 1.00 28.35 100 THR A CA 1
ATOM 788 C C . THR A 1 100 ? 25.816 25.237 11.811 1.00 29.63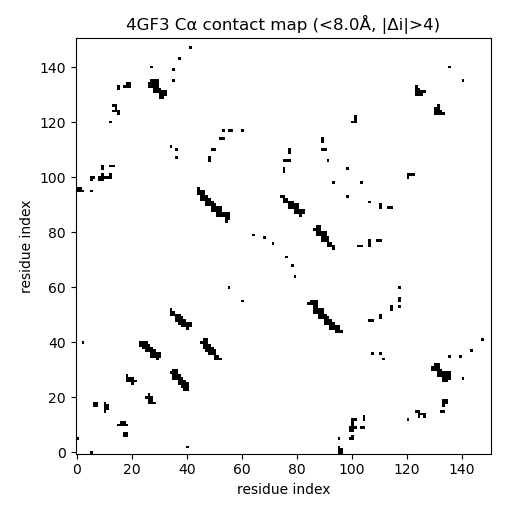 100 THR A C 1
ATOM 789 O O . THR A 1 100 ? 26.772 25.909 11.775 1.00 38.47 100 THR A O 1
ATOM 793 N N . SER A 1 101 ? 25.242 24.963 12.977 1.00 28.27 101 SER A N 1
ATOM 794 C CA . SER A 1 101 ? 25.890 25.207 14.278 1.00 27.05 101 SER A CA 1
ATOM 795 C C . SER A 1 101 ? 25.698 23.943 15.132 1.00 23.09 101 SER A C 1
ATOM 796 O O . SER A 1 101 ? 24.872 23.047 14.803 1.00 22.23 101 SER A O 1
ATOM 799 N N . GLY A 1 102 ? 26.460 23.871 16.215 1.00 23.96 102 GLY A N 1
ATOM 800 C CA . GLY A 1 102 ? 26.235 22.890 17.278 1.00 24.08 102 GLY A CA 1
ATOM 801 C C . GLY A 1 102 ? 24.771 22.843 17.693 1.00 24.64 102 GLY A C 1
ATOM 802 O O . GLY A 1 102 ? 24.162 21.784 17.801 1.00 22.57 102 GLY A O 1
ATOM 803 N N . THR A 1 103 ? 24.147 24.015 17.869 1.00 25.96 103 THR A N 1
ATOM 804 C CA . THR A 1 103 ? 22.720 24.039 18.190 1.00 25.66 103 THR A CA 1
ATOM 805 C C . THR A 1 103 ? 21.801 23.477 17.164 1.00 25.04 103 THR A C 1
ATOM 806 O O . THR A 1 103 ? 20.916 22.698 17.491 1.00 24.16 103 THR A O 1
ATOM 810 N N . GLN A 1 104 ? 22.008 23.780 15.884 1.00 24.10 104 GLN A N 1
ATOM 811 C CA . GLN A 1 104 ? 21.168 23.168 14.893 1.00 25.69 104 GLN A CA 1
ATOM 812 C C . GLN A 1 104 ? 21.405 21.700 14.792 1.00 23.08 104 GLN A C 1
ATOM 813 O O . GLN A 1 104 ? 20.494 20.925 14.603 1.00 21.91 104 GLN A O 1
ATOM 819 N N . LEU A 1 105 ? 22.657 21.286 14.949 1.00 24.32 105 LEU A N 1
ATOM 820 C CA . LEU A 1 105 ? 22.897 19.843 14.891 1.00 22.59 105 LEU A CA 1
ATOM 821 C C . LEU A 1 105 ? 22.201 19.088 16.018 1.00 19.41 105 LEU A C 1
ATOM 822 O O . LEU A 1 105 ? 21.676 17.987 15.849 1.00 18.45 105 LEU A O 1
ATOM 827 N N . ALA A 1 106 ? 22.189 19.687 17.186 1.00 20.80 106 ALA A N 1
ATOM 828 C CA . ALA A 1 106 ? 21.485 19.137 18.338 1.00 20.67 106 ALA A CA 1
ATOM 829 C C . ALA A 1 106 ? 19.973 19.122 18.048 1.00 21.94 106 ALA A C 1
ATOM 830 O O . ALA A 1 106 ? 19.296 18.151 18.410 1.00 21.68 106 ALA A O 1
ATOM 832 N N . SER A 1 107 ? 19.424 20.154 17.386 1.00 23.81 107 SER A N 1
ATOM 833 C CA . SER A 1 107 ? 17.992 20.110 16.978 1.00 24.32 107 SER A CA 1
ATOM 834 C C . SER A 1 107 ? 17.699 18.991 16.005 1.00 22.23 107 SER A C 1
ATOM 835 O O . SER A 1 107 ? 16.646 18.349 16.084 1.00 22.74 107 SER A O 1
ATOM 838 N N . VAL A 1 108 ? 18.588 18.798 15.045 1.00 21.68 108 VAL A N 1
ATOM 839 C CA . VAL A 1 108 ? 18.506 17.654 14.115 1.00 21.74 108 VAL A CA 1
ATOM 840 C C . VAL A 1 108 ? 18.484 16.339 14.870 1.00 20.23 108 VAL A C 1
ATOM 841 O O . VAL A 1 108 ? 17.646 15.472 14.655 1.00 20.83 108 VAL A O 1
ATOM 845 N N . LEU A 1 109 ? 19.386 16.228 15.825 1.00 19.85 109 LEU A N 1
ATOM 846 C CA . LEU A 1 109 ? 19.459 14.991 16.586 1.00 21.17 109 LEU A CA 1
ATOM 847 C C . LEU A 1 109 ? 18.124 14.702 17.316 1.00 21.58 109 LEU A C 1
ATOM 848 O O . LEU A 1 109 ? 17.554 13.584 17.296 1.00 19.42 109 LEU A O 1
ATOM 853 N N . THR A 1 110 ? 17.631 15.717 17.984 1.00 22.22 110 THR A N 1
ATOM 854 C CA . THR A 1 110 ? 16.370 15.554 18.749 1.00 24.71 110 THR A CA 1
ATOM 855 C C . THR A 1 110 ? 15.173 15.342 17.803 1.00 24.31 110 THR A C 1
ATOM 856 O O . THR A 1 110 ? 14.245 14.632 18.129 1.00 26.15 110 THR A O 1
ATOM 860 N N . SER A 1 111 ? 15.207 15.931 16.630 1.00 24.17 111 SER A N 1
ATOM 861 C CA . SER A 1 111 ? 14.121 15.740 15.630 1.00 24.08 111 SER A CA 1
ATOM 862 C C . SER A 1 111 ? 14.151 14.342 15.015 1.00 23.77 111 SER A C 1
ATOM 863 O O . SER A 1 111 ? 13.101 13.722 14.773 1.00 23.84 111 SER A O 1
ATOM 866 N N . LEU A 1 112 ? 15.360 13.855 14.790 1.00 22.26 112 LEU A N 1
ATOM 867 C CA . LEU A 1 112 ? 15.550 12.491 14.277 1.00 22.40 112 LEU A CA 1
ATOM 868 C C . LEU A 1 112 ? 14.929 11.506 15.246 1.00 24.72 112 LEU A C 1
ATOM 869 O O . LEU A 1 112 ? 14.103 10.647 14.865 1.00 23.65 112 LEU A O 1
ATOM 874 N N . VAL A 1 113 ? 15.317 11.653 16.531 1.00 25.82 113 VAL A N 1
ATOM 875 C CA . VAL A 1 113 ? 14.817 10.789 17.597 1.00 27.01 113 VAL A CA 1
ATOM 876 C C . VAL A 1 113 ? 13.309 10.901 17.715 1.00 29.67 113 VAL A C 1
ATOM 877 O O . VAL A 1 113 ? 12.604 9.896 17.843 1.00 28.46 113 VAL A O 1
ATOM 881 N N . ASP A 1 114 ? 12.790 12.117 17.659 1.00 31.01 114 ASP A N 1
ATOM 882 C CA . ASP A 1 114 ? 11.333 12.294 17.764 1.00 35.23 114 ASP A CA 1
ATOM 883 C C . ASP A 1 114 ? 10.560 11.630 16.601 1.00 31.74 114 ASP A C 1
ATOM 884 O O . ASP A 1 114 ? 9.475 11.082 16.794 1.00 32.02 114 ASP A O 1
ATOM 889 N N . LYS A 1 115 ? 11.115 11.699 15.407 1.00 28.97 115 LYS A N 1
ATOM 890 C CA . LYS A 1 115 ? 10.517 11.098 14.192 1.00 28.88 115 LYS A CA 1
ATOM 891 C C . LYS A 1 115 ? 10.487 9.599 14.331 1.00 28.85 115 LYS A C 1
ATOM 892 O O . LYS A 1 115 ? 9.442 8.993 14.078 1.00 30.08 115 LYS A O 1
ATOM 898 N N . ALA A 1 116 ? 11.593 9.037 14.820 1.00 26.18 116 ALA A N 1
ATOM 899 C CA . ALA A 1 116 ? 11.685 7.626 15.084 1.00 29.40 116 ALA A CA 1
ATOM 900 C C . ALA A 1 116 ? 10.598 7.124 16.055 1.00 33.49 116 ALA A C 1
ATOM 901 O O . ALA A 1 116 ? 9.891 6.162 15.782 1.00 35.42 116 ALA A O 1
ATOM 903 N N . VAL A 1 117 ? 10.436 7.838 17.162 1.00 36.46 117 VAL A N 1
ATOM 904 C CA . VAL A 1 117 ? 9.3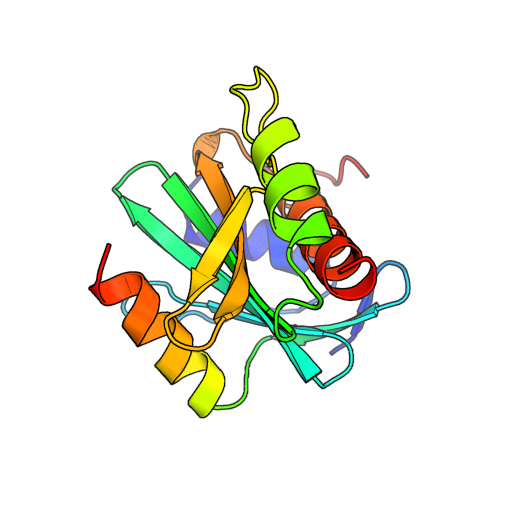47 7.611 18.084 1.00 38.88 117 VAL A CA 1
ATOM 905 C C . VAL A 1 117 ? 7.972 7.772 17.383 1.00 40.82 117 VAL A C 1
ATOM 906 O O . VAL A 1 117 ? 7.194 6.829 17.388 1.00 44.91 117 VAL A O 1
ATOM 910 N N . THR A 1 118 ? 7.694 8.914 16.758 1.00 40.56 118 THR A N 1
ATOM 911 C CA . THR A 1 118 ? 6.434 9.113 16.048 1.00 44.11 118 THR A CA 1
ATOM 912 C C . THR A 1 118 ? 6.119 8.015 15.010 1.00 43.56 118 THR A C 1
ATOM 913 O O . THR A 1 118 ? 4.971 7.627 14.867 1.00 45.87 118 THR A O 1
ATOM 917 N N . LEU A 1 119 ? 7.122 7.524 14.303 1.00 39.97 119 LEU A N 1
ATOM 918 C CA . LEU A 1 119 ? 6.946 6.422 13.400 1.00 40.22 119 LEU A CA 1
ATOM 919 C C . LEU A 1 119 ? 6.937 5.133 14.218 1.00 45.18 119 LEU A C 1
ATOM 920 O O . LEU A 1 119 ? 6.696 4.094 13.642 1.00 47.87 119 LEU A O 1
ATOM 925 N N . ARG A 1 133 ? 31.157 29.894 19.235 1.00 67.27 133 ARG A N 1
ATOM 926 C CA . ARG A 1 133 ? 29.870 30.602 19.247 1.00 62.14 133 ARG A CA 1
ATOM 927 C C . ARG A 1 133 ? 28.913 30.031 20.314 1.00 54.73 133 ARG A C 1
ATOM 928 O O . ARG A 1 133 ? 28.864 28.821 20.488 1.00 51.72 133 ARG A O 1
ATOM 936 N N . PRO A 1 134 ? 28.189 30.906 21.063 1.00 52.34 134 PRO A N 1
ATOM 937 C CA . PRO A 1 134 ? 27.314 30.337 22.096 1.00 49.07 134 PRO A CA 1
ATOM 938 C C . PRO A 1 134 ? 26.078 29.642 21.529 1.00 44.96 134 PRO A C 1
ATOM 939 O O . PRO A 1 134 ? 25.614 29.969 20.424 1.00 42.57 134 PRO A O 1
ATOM 943 N N . SER A 1 135 ? 25.556 28.704 22.315 1.00 44.16 135 SER A N 1
ATOM 944 C CA . SER A 1 135 ? 24.257 28.092 22.036 1.00 42.43 135 SER A CA 1
ATOM 945 C C . SER A 1 135 ? 23.169 29.109 21.651 1.00 40.92 135 SER A C 1
ATOM 946 O O . SER A 1 135 ? 22.991 30.145 22.294 1.00 42.89 135 SER A O 1
ATOM 949 N N . SER A 1 136 ? 22.420 28.765 20.612 1.00 39.55 136 SER A N 1
ATOM 950 C CA . SER A 1 136 ? 21.164 29.445 20.276 1.00 39.52 136 SER A CA 1
ATOM 951 C C . SER A 1 136 ? 19.880 28.680 20.697 1.00 39.57 136 SER A C 1
ATOM 952 O O . SER A 1 136 ? 18.789 29.045 20.277 1.00 41.72 136 SER A O 1
ATOM 955 N N . SER A 1 137 ? 19.986 27.662 21.539 1.00 39.71 137 SER A N 1
ATOM 956 C CA . SER A 1 137 ? 18.801 26.954 21.990 1.00 43.02 137 SER A CA 1
ATOM 957 C C . SER A 1 137 ? 18.009 27.881 22.918 1.00 45.74 137 SER A C 1
ATOM 958 O O . SER A 1 137 ? 16.889 28.162 22.613 1.00 48.74 137 SER A O 1
ATOM 961 N N . GLU B 2 16 ? 29.017 10.034 28.706 1.00 48.74 36 GLU B N 1
ATOM 962 C CA . GLU B 2 16 ? 27.504 10.039 28.889 1.00 48.72 36 GLU B CA 1
ATOM 963 C C . GLU B 2 16 ? 26.899 11.215 29.708 1.00 49.79 36 GLU B C 1
ATOM 964 O O . GLU B 2 16 ? 27.307 11.481 30.839 1.00 54.57 36 GLU B O 1
ATOM 970 N N . THR B 2 17 ? 25.908 11.886 29.117 1.00 48.15 37 THR B N 1
ATOM 971 C CA . THR B 2 17 ? 25.057 12.835 29.833 1.00 47.38 37 THR B CA 1
ATOM 972 C C . THR B 2 17 ? 23.550 12.734 29.477 1.00 43.36 37 THR B C 1
ATOM 973 O O . THR B 2 17 ? 23.100 11.801 28.800 1.00 38.58 37 THR B O 1
ATOM 977 N N . THR B 2 18 ? 22.796 13.711 29.966 1.00 40.72 38 THR B N 1
ATOM 978 C CA . THR B 2 18 ? 21.370 13.881 29.731 1.00 39.61 38 THR B CA 1
ATOM 979 C C . THR B 2 18 ? 21.243 15.122 28.868 1.00 37.28 38 THR B C 1
ATOM 980 O O . THR B 2 18 ? 21.895 16.099 29.152 1.00 38.79 38 THR B O 1
ATOM 984 N N . PHE B 2 19 ? 20.444 15.084 27.799 1.00 34.78 39 PHE B N 1
ATOM 985 C CA . PHE B 2 19 ? 20.202 16.259 26.966 1.00 34.69 39 PHE B CA 1
ATOM 986 C C . PHE B 2 19 ? 18.725 16.328 26.529 1.00 35.63 39 PHE B C 1
ATOM 987 O O . PHE B 2 19 ? 18.258 15.457 25.812 1.00 33.60 39 PHE B O 1
ATOM 995 N N . GLN B 2 20 ? 17.996 17.350 26.974 1.00 39.12 40 GLN B N 1
ATOM 996 C CA . GLN B 2 20 ? 16.575 17.495 26.601 1.00 41.50 40 GLN B CA 1
ATOM 997 C C . GLN B 2 20 ? 15.813 16.154 26.731 1.00 41.76 40 GLN B C 1
ATOM 998 O O . GLN B 2 20 ? 15.135 15.680 25.799 1.00 41.17 40 GLN B O 1
ATOM 1004 N N . GLY B 2 21 ? 16.002 15.507 27.869 1.00 41.76 41 GLY B N 1
ATOM 1005 C CA . GLY B 2 21 ? 15.230 14.313 28.215 1.00 43.30 41 GLY B CA 1
ATOM 1006 C C . GLY B 2 21 ? 15.800 13.007 27.727 1.00 39.73 41 GLY B C 1
ATOM 1007 O O . GLY B 2 21 ? 15.273 11.933 28.045 1.00 41.19 41 GLY B O 1
ATOM 1008 N N . LEU B 2 22 ? 16.901 13.075 26.982 1.00 38.01 42 LEU B N 1
ATOM 1009 C CA . LEU B 2 22 ? 17.569 11.908 26.420 1.00 35.57 42 LEU B CA 1
ATOM 1010 C C . LEU B 2 22 ? 18.893 11.630 27.122 1.00 35.43 42 LEU B C 1
ATOM 1011 O O . LEU B 2 22 ? 19.612 12.559 27.469 1.00 34.41 42 LEU B O 1
ATOM 1016 N N . THR B 2 23 ? 19.207 10.348 27.322 1.00 33.69 43 THR B N 1
ATOM 1017 C CA . THR B 2 23 ? 20.524 9.929 27.775 1.00 32.08 43 THR B CA 1
ATOM 1018 C C . THR B 2 23 ? 21.349 9.756 26.508 1.00 28.60 43 THR B C 1
ATOM 1019 O O . THR B 2 23 ? 20.888 9.116 25.576 1.00 25.95 43 THR B O 1
ATOM 1023 N N . ILE B 2 24 ? 22.529 10.376 26.453 1.00 28.52 44 ILE B N 1
ATOM 1024 C CA . ILE B 2 24 ? 23.377 10.376 25.252 1.00 27.51 44 ILE B CA 1
ATOM 1025 C C . ILE B 2 24 ? 24.852 10.101 25.566 1.00 26.91 44 ILE B C 1
ATOM 1026 O O . ILE B 2 24 ? 25.379 10.562 26.571 1.00 28.16 44 ILE B O 1
ATOM 1031 N N . ALA B 2 25 ? 25.516 9.314 24.712 1.00 24.57 45 ALA B N 1
ATOM 1032 C CA . ALA B 2 25 ? 26.960 9.067 24.830 1.00 25.63 45 ALA B CA 1
ATOM 1033 C C . ALA B 2 25 ? 27.538 9.017 23.433 1.00 24.67 45 ALA B C 1
ATOM 1034 O O . ALA B 2 25 ? 26.777 8.688 22.498 1.00 22.67 45 ALA B O 1
ATOM 1036 N N . SER B 2 26 ? 28.789 9.472 23.286 1.00 25.61 46 SER B N 1
ATOM 1037 C CA . SER B 2 26 ? 29.610 9.227 22.072 1.00 25.51 46 SER B CA 1
ATOM 1038 C C . SER B 2 26 ? 29.787 7.727 21.915 1.00 24.77 46 SER B C 1
ATOM 1039 O O . SER B 2 26 ? 29.966 7.006 22.892 1.00 25.97 46 SER B O 1
ATOM 1042 N N . GLY B 2 27 ? 29.686 7.262 20.683 1.00 22.56 47 GLY B N 1
ATOM 1043 C CA . GLY B 2 27 ? 29.886 5.871 20.394 1.00 22.93 47 GLY B CA 1
ATOM 1044 C C . GLY B 2 27 ? 28.652 5.138 19.949 1.00 21.14 47 GLY B C 1
ATOM 1045 O O . GLY B 2 27 ? 27.530 5.632 19.950 1.00 21.38 47 GLY B O 1
ATOM 1046 N N . ALA B 2 28 ? 28.881 3.903 19.552 1.00 22.14 48 ALA B N 1
ATOM 1047 C CA . ALA B 2 28 ? 27.794 3.013 19.104 1.00 21.84 48 ALA B CA 1
ATOM 1048 C C . ALA B 2 28 ? 28.236 1.576 19.084 1.00 21.90 48 ALA B C 1
ATOM 1049 O O . ALA B 2 28 ? 29.435 1.272 18.884 1.00 23.10 48 ALA B O 1
ATOM 1051 N N . ARG B 2 29 ? 27.267 0.675 19.239 1.00 22.53 49 ARG B N 1
ATOM 1052 C CA . ARG B 2 29 ? 27.523 -0.715 18.998 1.00 24.08 49 ARG B CA 1
ATOM 1053 C C . ARG B 2 29 ? 28.032 -0.933 17.550 1.00 23.50 49 ARG B C 1
ATOM 1054 O O . ARG B 2 29 ? 27.642 -0.198 16.576 1.00 22.64 49 ARG B O 1
ATOM 1062 N N . GLU B 2 30 ? 28.919 -1.916 17.427 1.00 25.88 50 GLU B N 1
ATOM 1063 C CA . GLU B 2 30 ? 29.694 -2.098 16.213 1.00 26.83 50 GLU B CA 1
ATOM 1064 C C . GLU B 2 30 ? 28.768 -2.360 15.019 1.00 24.20 50 GLU B C 1
ATOM 1065 O O . GLU B 2 30 ? 29.032 -1.851 13.932 1.00 23.40 50 GLU B O 1
ATOM 1071 N N . SER B 2 31 ? 27.704 -3.135 15.209 1.00 24.57 51 SER B N 1
ATOM 1072 C CA . SER B 2 31 ? 26.779 -3.458 14.112 1.00 24.90 51 SER B CA 1
ATOM 1073 C C . SER B 2 31 ? 26.143 -2.173 13.536 1.00 23.18 51 SER B C 1
ATOM 1074 O O . SER B 2 31 ? 25.848 -2.106 12.360 1.00 23.57 51 SER B O 1
ATOM 1077 N N . GLU B 2 32 ? 25.920 -1.169 14.390 1.00 22.22 52 GLU B N 1
ATOM 1078 C CA . GLU B 2 32 ? 25.340 0.088 13.942 1.00 24.16 52 GLU B CA 1
ATOM 1079 C C . GLU B 2 32 ? 26.349 0.901 13.153 1.00 21.77 52 GLU B C 1
ATOM 1080 O O . GLU B 2 32 ? 26.037 1.533 12.141 1.00 27.10 52 GLU B O 1
ATOM 1086 N N . LYS B 2 33 ? 27.563 0.845 13.593 1.00 22.59 53 LYS B N 1
ATOM 1087 C CA . LYS B 2 33 ? 28.648 1.421 12.794 1.00 23.76 53 LYS B CA 1
ATOM 1088 C C . LYS B 2 33 ? 28.839 0.750 11.441 1.00 23.94 53 LYS B C 1
ATOM 1089 O O . LYS B 2 33 ? 29.212 1.402 10.462 1.00 22.27 53 LYS B O 1
ATOM 1095 N N . VAL B 2 34 ? 28.649 -0.566 11.423 1.00 25.96 54 VAL B N 1
ATOM 1096 C CA . VAL B 2 34 ? 28.724 -1.355 10.166 1.00 27.48 54 VAL B CA 1
ATOM 1097 C C . VAL B 2 34 ? 27.604 -0.923 9.252 1.00 25.56 54 VAL B C 1
ATOM 1098 O O . VAL B 2 34 ? 27.828 -0.585 8.098 1.00 23.70 54 VAL B O 1
ATOM 1102 N N . PHE B 2 35 ? 26.415 -0.830 9.813 1.00 26.28 55 PHE B N 1
ATOM 1103 C CA . PHE B 2 35 ? 25.265 -0.397 9.062 1.00 26.78 55 PHE B CA 1
ATOM 1104 C C . PHE B 2 35 ? 25.512 0.954 8.447 1.00 24.76 55 PHE B C 1
ATOM 1105 O O . PHE B 2 35 ? 25.287 1.145 7.243 1.00 24.51 55 PHE B O 1
ATOM 1113 N N . ALA B 2 36 ? 26.022 1.876 9.238 1.00 24.59 56 ALA B N 1
ATOM 1114 C CA . ALA B 2 36 ? 26.340 3.225 8.726 1.00 23.15 56 ALA B CA 1
ATOM 1115 C C . ALA B 2 36 ? 27.359 3.200 7.584 1.00 24.59 56 ALA B C 1
ATOM 1116 O O . ALA B 2 36 ? 27.235 3.949 6.627 1.00 24.30 56 ALA B O 1
ATOM 1118 N N . GLN B 2 37 ? 28.397 2.387 7.732 1.00 24.08 57 GLN B N 1
ATOM 1119 C CA . GLN B 2 37 ? 29.439 2.260 6.770 1.00 26.16 57 GLN B CA 1
ATOM 1120 C C . GLN B 2 37 ? 28.850 1.775 5.469 1.00 24.25 57 GLN B C 1
ATOM 1121 O O . GLN B 2 37 ? 29.214 2.310 4.395 1.00 24.24 57 GLN B O 1
ATOM 1127 N N . THR B 2 38 ? 27.907 0.838 5.563 1.00 23.10 58 THR B N 1
ATOM 1128 C CA . THR B 2 38 ? 27.191 0.338 4.398 1.00 24.67 58 THR B CA 1
ATOM 1129 C C . THR B 2 38 ? 26.393 1.397 3.671 1.00 24.42 58 THR B C 1
ATOM 1130 O O . THR B 2 38 ? 26.595 1.584 2.450 1.00 26.13 58 THR B O 1
ATOM 1134 N N . VAL B 2 39 ? 25.596 2.153 4.416 1.00 22.41 59 VAL B N 1
ATOM 1135 C CA . VAL B 2 39 ? 24.765 3.204 3.832 1.00 24.44 59 VAL B CA 1
ATOM 1136 C C . VAL B 2 39 ? 25.694 4.251 3.182 1.00 23.74 59 VAL B C 1
ATOM 1137 O O . VAL B 2 39 ? 25.516 4.651 2.013 1.00 26.13 59 VAL B O 1
ATOM 1141 N N . LEU B 2 40 ? 26.727 4.658 3.928 1.00 21.97 60 LEU B N 1
ATOM 1142 C CA . LEU B 2 40 ? 27.588 5.736 3.408 1.00 22.42 60 LEU B CA 1
ATOM 1143 C C . LEU B 2 40 ? 28.364 5.323 2.181 1.00 24.73 60 LEU B C 1
ATOM 1144 O O . LEU B 2 40 ? 28.703 6.187 1.340 1.00 25.27 60 LEU B O 1
ATOM 1149 N N . SER B 2 41 ? 28.624 4.005 2.042 1.00 25.54 61 SER B N 1
ATOM 1150 C CA . SER B 2 41 ? 29.403 3.494 0.901 1.00 29.72 61 SER B CA 1
ATOM 1151 C C . SER B 2 41 ? 28.559 3.276 -0.361 1.00 31.84 61 SER B C 1
ATOM 1152 O O . SER B 2 41 ? 29.092 3.012 -1.430 1.00 32.21 61 SER B O 1
ATOM 1155 N N . HIS B 2 42 ? 27.244 3.417 -0.244 1.00 31.85 62 HIS B N 1
ATOM 1156 C CA . HIS B 2 42 ? 26.374 3.208 -1.357 1.00 35.58 62 HIS B CA 1
ATOM 1157 C C . HIS B 2 42 ? 25.763 4.480 -1.879 1.00 38.40 62 HIS B C 1
ATOM 1158 O O . HIS B 2 42 ? 25.099 4.433 -2.887 1.00 45.28 62 HIS B O 1
ATOM 1165 N N . VAL B 2 43 ? 26.097 5.628 -1.287 1.00 34.98 63 VAL B N 1
ATOM 1166 C CA . VAL B 2 43 ? 25.716 6.889 -1.820 1.00 37.38 63 VAL B CA 1
ATOM 1167 C C . VAL B 2 43 ? 26.871 7.519 -2.644 1.00 38.68 63 VAL B C 1
ATOM 1168 O O . VAL B 2 43 ? 26.635 8.519 -3.335 1.00 40.85 63 VAL B O 1
#

Foldseek 3Di:
DDLQVQQCQLCVVVVHPGFDAPPQRWTWDDDPNPWIWIWGADDPFKIKIKTWADAQPDPVVVCVLVVVQDDDPDALDWHWDADPRRIIMIMGMDTSVVAHSQSVVVSVVVNVVVRVVSVDHPD/DDADPRDDDDPDDDVVVVVVVVVVVVVD

InterPro domains:
  IPR010261 Tir chaperone protein (CesT) family [PF05932] (7-119)

CATH classification: 3.30.1460.10

Nearest PDB structures (foldseek):
  1ttw-assembly1_A-2  TM=9.840E-01  e=2.687E-20  Yersinia pestis CO92
  1n5b-assembly2_C  TM=8.235E-01  e=2.795E-06  Yersinia enterocolitica
  1n5b-assembly3_B  TM=8.069E-01  e=3.541E-06  Yersinia enterocolitica
  1n5b-assembly1_A  TM=7.959E-01  e=3.338E-06  Yersinia enterocolitica
  3epu-assembly1_A  TM=7.177E-01  e=1.552E-05  Salmonella enterica subsp. enterica serovar Typhimurium